Protein AF-B4GPG7-F1 (afdb_monomer_lite)

pLDDT: mean 88.82, std 12.66, range [55.06, 98.38]

Organism: Drosophila persimilis (NCBI:txid7234)

Radius of gyration: 19.26 Å; chains: 1; bounding box: 47×26×48 Å

Secondary structure (DSSP, 8-state):
----SS--SS-----S-------STTGGGS-S---TTHHHHHHHHHHT-SSS-HHHHTS------

Sequence (65 aa):
MFPSTVPLESETHGGDDVAVFASGPYAQLFTGVFEQHFIPHAMGYASCLTERNMCLDGGMARRPR

InterPro domains:
  IPR001952 Alkaline phosphatase [PF00245] (4-49)
  IPR001952 Alkaline phosphatase [PTHR11596] (3-53)
  IPR017850 Alkaline-phosphatase-like, core domain superfamily [G3DSA:3.40.720.10] (1-62)
  IPR017850 Alkaline-phosphatase-like, core domain superfamily [SSF53649] (3-51)

Structure (mmCIF, N/CA/C/O backbone):
data_AF-B4GPG7-F1
#
_entry.id   AF-B4GPG7-F1
#
loop_
_atom_site.group_PDB
_atom_site.id
_atom_site.type_symbol
_atom_site.label_atom_id
_atom_site.label_alt_id
_atom_site.label_comp_id
_atom_site.label_asym_id
_atom_site.label_entity_id
_atom_site.label_seq_id
_atom_site.pdbx_PDB_ins_code
_atom_site.Cartn_x
_atom_site.Cartn_y
_atom_site.Cartn_z
_atom_site.occupancy
_atom_site.B_iso_or_equiv
_atom_site.auth_seq_id
_atom_site.auth_comp_id
_atom_site.auth_asym_id
_atom_site.auth_atom_id
_atom_site.pdbx_PDB_model_num
ATOM 1 N N . MET A 1 1 ? -28.702 7.006 17.392 1.00 57.31 1 MET A N 1
ATOM 2 C CA . MET A 1 1 ? -27.497 6.484 18.066 1.00 57.31 1 MET A CA 1
ATOM 3 C C . MET A 1 1 ? -27.263 5.095 17.502 1.00 57.31 1 MET A C 1
ATOM 5 O O . MET A 1 1 ? -28.171 4.279 17.596 1.00 57.31 1 MET A O 1
ATOM 9 N N . PHE A 1 2 ? -26.157 4.873 16.793 1.00 72.62 2 PHE A N 1
ATOM 10 C CA . PHE A 1 2 ? -25.837 3.549 16.255 1.00 72.62 2 PHE A CA 1
ATOM 11 C C . PHE A 1 2 ? -25.301 2.673 17.394 1.00 72.62 2 PHE A C 1
ATOM 13 O O . PHE A 1 2 ? -24.573 3.195 18.240 1.00 72.62 2 PHE A O 1
ATOM 20 N N . PRO A 1 3 ? -25.691 1.393 17.478 1.00 85.19 3 PRO A N 1
ATOM 21 C CA . PRO A 1 3 ? -25.206 0.520 18.536 1.00 85.19 3 PRO A CA 1
ATOM 22 C C . PRO A 1 3 ? -23.705 0.244 18.361 1.00 85.19 3 PRO A C 1
ATOM 24 O O . PRO A 1 3 ? -23.259 -0.068 17.259 1.00 85.19 3 PRO A O 1
ATOM 27 N N . SER A 1 4 ? -22.946 0.325 19.456 1.00 87.44 4 SER A N 1
ATOM 28 C CA . SER A 1 4 ? -21.584 -0.206 19.576 1.00 87.44 4 SER A CA 1
ATOM 29 C C . SER A 1 4 ? -21.568 -1.345 20.598 1.00 87.44 4 SER A C 1
ATOM 31 O O . SER A 1 4 ? -22.432 -1.425 21.473 1.00 87.44 4 SER A O 1
ATOM 33 N N . THR A 1 5 ? -20.591 -2.246 20.497 1.00 93.44 5 THR A N 1
ATOM 34 C CA . THR A 1 5 ? -20.400 -3.334 21.474 1.00 93.44 5 THR A CA 1
ATOM 35 C C . THR A 1 5 ? -19.819 -2.838 22.798 1.00 93.44 5 THR A C 1
ATOM 37 O O . THR A 1 5 ? -20.021 -3.472 23.831 1.00 93.44 5 THR A O 1
ATOM 40 N N . VAL A 1 6 ? -19.118 -1.700 22.776 1.00 93.62 6 VAL A N 1
ATOM 41 C CA . VAL A 1 6 ? -18.487 -1.058 23.935 1.00 93.62 6 VAL A CA 1
ATOM 42 C C . VAL A 1 6 ? -18.791 0.446 23.895 1.00 93.62 6 VAL A C 1
ATOM 44 O O . VAL A 1 6 ? -18.586 1.068 22.846 1.00 93.62 6 VAL A O 1
ATOM 47 N N . PRO A 1 7 ? -19.291 1.057 24.987 1.00 91.31 7 PRO A N 1
ATOM 48 C CA . PRO A 1 7 ? -19.526 2.495 25.039 1.00 91.31 7 PRO A CA 1
ATOM 49 C C . PRO A 1 7 ? -18.197 3.241 25.207 1.00 91.31 7 PRO A C 1
ATOM 51 O O . PRO A 1 7 ? -17.490 3.048 26.193 1.00 91.31 7 PRO A O 1
ATOM 54 N N . LEU A 1 8 ? -17.878 4.109 24.250 1.00 92.62 8 LEU A N 1
ATOM 55 C CA . LEU A 1 8 ? -16.724 5.005 24.280 1.00 92.62 8 LEU A CA 1
ATOM 56 C C . LEU A 1 8 ? -17.177 6.423 23.907 1.00 92.62 8 LEU A C 1
ATOM 58 O O . LEU A 1 8 ? -18.143 6.583 23.161 1.00 92.62 8 LEU A O 1
ATOM 62 N N . GLU A 1 9 ? -16.478 7.447 24.405 1.00 92.88 9 GLU A N 1
ATOM 63 C CA . GLU A 1 9 ? -16.727 8.846 24.005 1.00 92.88 9 GLU A CA 1
ATOM 64 C C . GLU A 1 9 ? -16.349 9.104 22.536 1.00 92.88 9 GLU A C 1
ATOM 66 O O . GLU A 1 9 ? -16.957 9.943 21.874 1.00 92.88 9 GLU A O 1
ATOM 71 N N . SER A 1 10 ? -15.375 8.345 22.025 1.00 92.56 10 SER A N 1
ATOM 72 C CA . SER A 1 10 ? -14.950 8.314 20.626 1.00 92.56 10 SER A CA 1
ATOM 73 C C . SER A 1 10 ? -14.762 6.869 20.184 1.00 92.56 10 SER A C 1
ATOM 75 O O . SER A 1 10 ? -14.270 6.039 20.947 1.00 92.56 10 SER A O 1
ATOM 77 N N . GLU A 1 11 ? -15.124 6.576 18.940 1.00 92.81 11 GLU A N 1
ATOM 78 C CA . GLU A 1 11 ? -14.840 5.285 18.316 1.00 92.81 11 GLU A CA 1
ATOM 79 C C . GLU A 1 11 ? -13.322 5.068 18.148 1.00 92.81 11 GLU A C 1
ATOM 81 O O . GLU A 1 11 ? -12.538 6.024 18.152 1.00 92.81 11 GLU A O 1
ATOM 86 N N . THR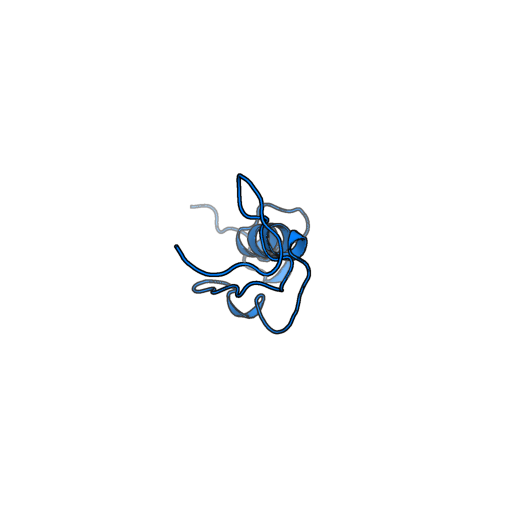 A 1 12 ? -12.912 3.798 18.076 1.00 93.88 12 THR A N 1
ATOM 87 C CA . THR A 1 12 ? -11.538 3.376 17.781 1.00 93.88 12 THR A CA 1
ATOM 88 C C . THR A 1 12 ? -11.453 2.843 16.362 1.00 93.88 12 THR A C 1
ATOM 90 O O . THR A 1 12 ? -12.244 1.974 16.014 1.00 93.88 12 THR A O 1
ATOM 93 N N . HIS A 1 13 ? -10.430 3.233 15.607 1.00 96.00 13 HIS A N 1
ATOM 94 C CA . HIS A 1 13 ? -10.264 2.750 14.238 1.00 96.00 13 HIS A CA 1
ATOM 95 C C . HIS A 1 13 ? -10.140 1.220 14.151 1.00 96.00 13 HIS A C 1
ATOM 97 O O . HIS A 1 13 ? -9.515 0.580 15.002 1.00 96.00 13 HIS A O 1
ATOM 103 N N . GLY A 1 14 ? -10.673 0.653 13.066 1.00 94.62 14 GLY A N 1
ATOM 104 C CA . GLY A 1 14 ? -10.411 -0.729 12.674 1.00 94.62 14 GLY A CA 1
ATOM 105 C C . GLY A 1 14 ? -8.950 -0.933 12.262 1.00 94.62 14 GLY A C 1
ATOM 106 O O . GLY A 1 14 ? -8.335 -0.056 11.654 1.00 94.62 14 GLY A O 1
ATOM 107 N N . GLY A 1 15 ? -8.400 -2.097 12.605 1.00 96.12 15 GLY A N 1
ATOM 108 C CA . GLY A 1 15 ? -7.048 -2.525 12.230 1.00 96.12 15 GLY A CA 1
ATOM 109 C C . GLY A 1 15 ? -7.018 -3.481 11.037 1.00 96.12 15 GLY A C 1
ATOM 110 O O . GLY A 1 15 ? -6.028 -4.187 10.870 1.00 96.12 15 GLY A O 1
ATOM 111 N N . ASP A 1 16 ? -8.113 -3.559 10.277 1.00 97.81 16 ASP A N 1
ATOM 112 C CA . ASP A 1 16 ? -8.229 -4.424 9.105 1.00 97.81 16 ASP A CA 1
ATOM 113 C C . ASP A 1 16 ? -7.351 -3.922 7.949 1.00 97.81 16 ASP A C 1
ATOM 115 O O . ASP A 1 16 ? -7.064 -2.726 7.828 1.00 97.81 16 ASP A O 1
ATOM 119 N N . ASP A 1 17 ? -6.972 -4.839 7.060 1.00 97.56 17 ASP A N 1
ATOM 120 C CA . ASP A 1 17 ? -6.278 -4.491 5.823 1.00 97.56 17 ASP A CA 1
ATOM 121 C C . ASP A 1 17 ? -7.119 -3.525 4.970 1.00 97.56 17 ASP A C 1
ATOM 123 O O . ASP A 1 17 ? -8.341 -3.651 4.849 1.00 97.56 17 ASP A O 1
ATOM 127 N N . VAL A 1 18 ? -6.447 -2.567 4.322 1.00 97.62 18 VAL A N 1
ATOM 128 C CA . VAL A 1 18 ? -7.083 -1.560 3.459 1.00 97.62 18 VAL A CA 1
ATOM 129 C C . VAL A 1 18 ? -6.679 -1.734 1.998 1.00 97.62 18 VAL A C 1
ATOM 131 O O . VAL A 1 18 ? -5.546 -2.090 1.679 1.00 97.62 18 VAL A O 1
ATOM 134 N N . ALA A 1 19 ? -7.611 -1.453 1.086 1.00 97.94 19 ALA A N 1
ATOM 135 C CA . ALA A 1 19 ? -7.362 -1.565 -0.348 1.00 97.94 19 ALA A CA 1
ATOM 136 C C . ALA A 1 19 ? -6.421 -0.463 -0.865 1.00 97.94 19 ALA A C 1
ATOM 138 O O . ALA A 1 19 ? -6.501 0.696 -0.454 1.00 97.94 19 ALA A O 1
ATOM 139 N N . VAL A 1 20 ? -5.592 -0.817 -1.850 1.00 98.19 20 VAL A N 1
ATOM 140 C CA . VAL A 1 20 ? -4.757 0.118 -2.614 1.00 98.19 20 VAL A CA 1
ATOM 141 C C . VAL A 1 20 ? -5.162 0.056 -4.084 1.00 98.19 20 VAL A C 1
ATOM 143 O O . VAL A 1 20 ? -5.211 -1.019 -4.677 1.00 98.19 20 VAL A O 1
ATOM 146 N N . PHE A 1 21 ? -5.429 1.217 -4.682 1.00 98.06 21 PHE A N 1
ATOM 147 C CA . PHE A 1 21 ? -5.723 1.356 -6.109 1.00 98.06 21 PHE A CA 1
ATOM 148 C C . PHE A 1 21 ? -4.574 2.097 -6.792 1.00 98.06 21 PHE A C 1
ATOM 150 O O . PHE A 1 21 ? -4.147 3.149 -6.316 1.00 98.06 21 PHE A O 1
ATOM 157 N N . ALA A 1 22 ? -4.089 1.573 -7.917 1.00 97.88 22 ALA A N 1
ATOM 158 C CA . ALA A 1 22 ? -2.977 2.155 -8.660 1.00 97.88 22 ALA A CA 1
ATOM 159 C C . ALA A 1 22 ? -3.295 2.258 -10.157 1.00 97.88 22 ALA A C 1
ATOM 161 O O . ALA A 1 22 ? -3.944 1.389 -10.735 1.00 97.88 22 ALA A O 1
ATOM 162 N N . SER A 1 23 ? -2.813 3.327 -10.790 1.00 97.69 23 SER A N 1
ATOM 163 C CA . SER A 1 23 ? -2.899 3.558 -12.233 1.00 97.69 23 SER A CA 1
ATOM 164 C C . SER A 1 23 ? -1.680 4.354 -12.699 1.00 97.69 23 SER A C 1
ATOM 166 O O . SER A 1 23 ? -1.183 5.208 -11.966 1.00 97.69 23 SER A O 1
ATOM 168 N N . GLY A 1 24 ? -1.200 4.076 -13.914 1.00 94.75 24 GLY A N 1
ATOM 169 C CA . GLY A 1 24 ? -0.007 4.700 -14.491 1.00 94.75 24 GLY A CA 1
ATOM 170 C C . GLY A 1 24 ? 1.224 3.782 -14.524 1.00 94.75 24 GLY A C 1
ATOM 171 O O . GLY A 1 24 ? 1.092 2.560 -14.407 1.00 94.75 24 GLY A O 1
ATOM 172 N N . PRO A 1 25 ? 2.430 4.346 -14.736 1.00 92.75 25 PRO A N 1
ATOM 173 C CA . PRO A 1 25 ? 3.665 3.573 -14.820 1.00 92.75 25 PRO A CA 1
ATOM 174 C C . PRO A 1 25 ? 3.882 2.721 -13.570 1.00 92.75 25 PRO A C 1
ATOM 176 O O . PRO A 1 25 ? 3.819 3.227 -12.454 1.00 92.75 25 PRO A O 1
ATOM 179 N N . TYR A 1 26 ? 4.168 1.435 -13.771 1.00 93.56 26 TYR A N 1
ATOM 180 C CA . TYR A 1 26 ? 4.430 0.472 -12.697 1.00 93.56 26 TYR A CA 1
ATOM 181 C C . TYR A 1 26 ? 3.254 0.211 -11.743 1.00 93.56 26 TYR A C 1
ATOM 183 O O . TYR A 1 26 ? 3.457 -0.350 -10.668 1.00 93.56 26 TYR A O 1
ATOM 191 N N . ALA A 1 27 ? 2.012 0.514 -12.144 1.00 97.19 27 ALA A N 1
ATOM 192 C CA . ALA A 1 27 ? 0.824 0.152 -11.365 1.00 97.19 27 ALA A CA 1
ATOM 193 C C . ALA A 1 27 ? 0.747 -1.358 -11.055 1.00 97.19 27 ALA A C 1
ATOM 195 O O . ALA A 1 27 ? 0.248 -1.739 -10.000 1.00 97.19 27 ALA A O 1
ATOM 196 N N . GLN A 1 28 ? 1.321 -2.214 -11.912 1.00 95.81 28 GLN A N 1
ATOM 197 C CA . GLN A 1 28 ? 1.399 -3.660 -11.686 1.00 95.81 28 GLN A CA 1
ATOM 198 C C . GLN A 1 28 ? 2.222 -4.086 -10.452 1.00 95.81 28 GLN A C 1
ATOM 200 O O . GLN A 1 28 ? 2.172 -5.255 -10.082 1.00 95.81 28 GLN A O 1
ATOM 205 N N . LEU A 1 29 ? 2.979 -3.180 -9.813 1.00 96.00 29 LEU A N 1
ATOM 206 C CA . LEU A 1 29 ? 3.662 -3.462 -8.541 1.00 96.00 29 LEU A CA 1
ATOM 207 C C . LEU A 1 29 ? 2.680 -3.626 -7.371 1.00 96.00 29 LEU A C 1
ATOM 209 O O . LEU A 1 29 ? 3.006 -4.287 -6.390 1.00 96.00 29 LEU A O 1
ATOM 213 N N . PHE A 1 30 ? 1.485 -3.039 -7.470 1.00 97.69 30 PHE A N 1
ATOM 214 C CA . PHE A 1 30 ? 0.462 -3.064 -6.426 1.00 97.69 30 PHE A CA 1
ATOM 215 C C . PHE A 1 30 ? -0.508 -4.228 -6.656 1.00 97.69 30 PHE A C 1
ATOM 217 O O . PHE A 1 30 ? -1.676 -4.035 -6.985 1.00 97.69 30 PHE A O 1
ATOM 224 N N . THR A 1 31 ? 0.002 -5.453 -6.521 1.00 97.19 31 THR A N 1
ATOM 225 C CA . THR A 1 31 ? -0.767 -6.697 -6.663 1.00 97.19 31 THR A CA 1
ATOM 226 C C . THR A 1 31 ? -0.609 -7.576 -5.425 1.00 97.19 31 THR A C 1
ATOM 228 O O . THR A 1 31 ? 0.461 -7.620 -4.822 1.00 97.19 31 THR A O 1
ATOM 231 N N . GLY A 1 32 ? -1.659 -8.316 -5.066 1.00 96.81 32 GLY A N 1
ATOM 232 C CA . GLY A 1 32 ? -1.662 -9.187 -3.889 1.00 96.81 32 GLY A CA 1
ATOM 233 C C . GLY A 1 32 ? -1.774 -8.426 -2.565 1.00 96.81 32 GLY A C 1
ATOM 234 O O . GLY A 1 32 ? -2.304 -7.319 -2.521 1.00 96.81 32 GLY A O 1
ATOM 235 N N . VAL A 1 33 ? -1.295 -9.057 -1.490 1.00 97.94 33 VAL A N 1
ATOM 236 C CA . VAL A 1 33 ? -1.249 -8.491 -0.134 1.00 97.94 33 VAL A CA 1
ATOM 237 C C . VAL A 1 33 ? 0.189 -8.101 0.183 1.00 97.94 33 VAL A C 1
ATOM 239 O O . VAL A 1 33 ? 1.114 -8.876 -0.066 1.00 97.94 33 VAL A O 1
ATOM 242 N N . PHE A 1 34 ? 0.374 -6.901 0.720 1.00 98.19 34 PHE A N 1
ATOM 243 C CA . PHE A 1 34 ? 1.676 -6.358 1.082 1.00 98.19 34 PHE A CA 1
ATOM 244 C C . PHE A 1 34 ? 1.554 -5.431 2.288 1.00 98.19 34 PHE A C 1
ATOM 246 O O . PHE A 1 34 ? 0.495 -4.882 2.580 1.00 98.19 34 PHE A O 1
ATOM 253 N N . GLU A 1 35 ? 2.677 -5.225 2.960 1.00 98.38 35 GLU A N 1
ATOM 254 C CA . GLU A 1 35 ? 2.776 -4.340 4.115 1.00 98.38 35 GLU A CA 1
ATOM 255 C C . GLU A 1 35 ? 2.604 -2.863 3.729 1.00 98.38 35 GLU A C 1
ATOM 257 O O . GLU A 1 35 ? 3.103 -2.428 2.692 1.00 98.38 35 GLU A O 1
ATOM 262 N N . GLN A 1 36 ? 1.995 -2.038 4.591 1.00 98.25 36 GLN A N 1
ATOM 263 C CA . GLN A 1 36 ? 1.745 -0.615 4.286 1.00 98.25 36 GLN A CA 1
ATOM 264 C C . GLN A 1 36 ? 3.031 0.164 3.931 1.00 98.25 36 GL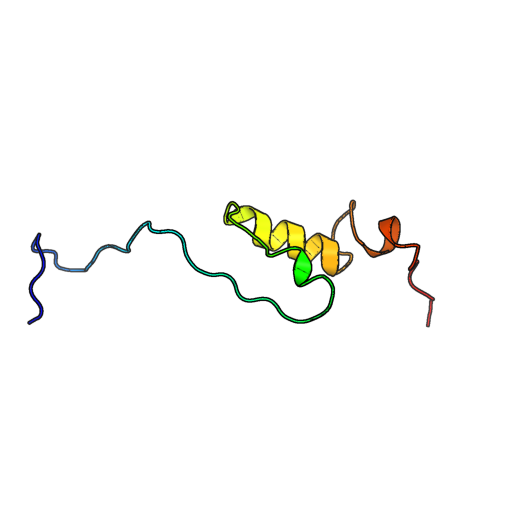N A C 1
ATOM 266 O O . GLN A 1 36 ? 3.010 1.052 3.076 1.00 98.25 36 GLN A O 1
ATOM 271 N N . HIS A 1 37 ? 4.175 -0.195 4.525 1.00 97.81 37 HIS A N 1
ATOM 272 C CA . HIS A 1 37 ? 5.466 0.438 4.230 1.00 97.81 37 HIS A CA 1
ATOM 273 C C . HIS A 1 37 ? 6.001 0.126 2.819 1.00 97.81 37 HIS A C 1
ATOM 275 O O . HIS A 1 37 ? 6.900 0.814 2.341 1.00 97.81 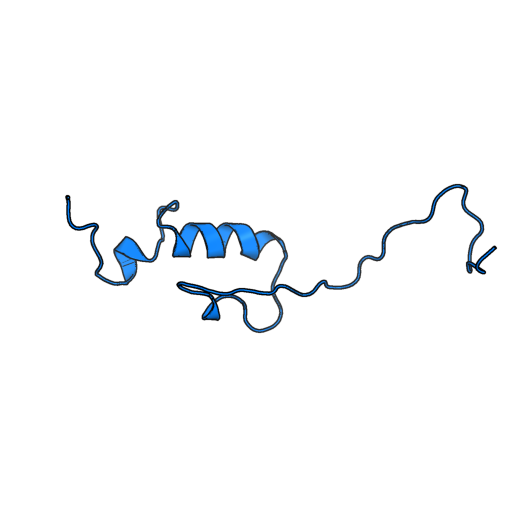37 HIS A O 1
ATOM 281 N N . PHE A 1 38 ? 5.435 -0.856 2.111 1.00 97.88 38 PHE A N 1
ATOM 282 C CA . PHE A 1 38 ? 5.759 -1.131 0.711 1.00 97.88 38 PHE A CA 1
ATOM 283 C C . PHE A 1 38 ? 5.360 0.022 -0.218 1.00 97.88 38 PHE A C 1
ATOM 285 O O . PHE A 1 38 ? 6.063 0.290 -1.193 1.00 97.88 38 PHE A O 1
ATOM 292 N N . ILE A 1 39 ? 4.278 0.744 0.102 1.00 97.81 39 ILE A N 1
ATOM 293 C CA . ILE A 1 39 ? 3.726 1.815 -0.740 1.00 97.81 39 ILE A CA 1
ATOM 294 C C . ILE A 1 39 ? 4.793 2.862 -1.114 1.00 97.81 39 ILE A C 1
ATOM 296 O O . ILE A 1 39 ? 5.045 3.043 -2.310 1.00 97.81 39 ILE A O 1
ATOM 300 N N . PRO A 1 40 ? 5.483 3.522 -0.159 1.00 96.94 40 PRO A N 1
ATOM 301 C CA . PRO A 1 40 ? 6.512 4.503 -0.502 1.00 96.94 40 PRO A CA 1
ATOM 302 C C . PRO A 1 40 ? 7.717 3.890 -1.230 1.00 96.94 40 PRO A C 1
ATOM 304 O O . PRO A 1 40 ? 8.306 4.555 -2.083 1.00 96.94 40 PRO A O 1
ATOM 307 N N . HIS A 1 41 ? 8.077 2.631 -0.957 1.00 96.25 41 HIS A N 1
ATOM 308 C CA . HIS A 1 41 ? 9.175 1.964 -1.663 1.00 96.25 41 HIS A CA 1
ATOM 309 C C . HIS A 1 41 ? 8.839 1.706 -3.137 1.00 96.25 41 HIS A C 1
ATOM 311 O O . HIS A 1 41 ? 9.643 2.033 -4.011 1.00 96.25 41 HIS A O 1
ATOM 317 N N . ALA A 1 42 ? 7.642 1.191 -3.424 1.00 96.06 42 ALA A N 1
ATOM 318 C CA . ALA A 1 42 ? 7.165 0.970 -4.786 1.00 96.06 42 ALA A CA 1
ATOM 319 C C . ALA A 1 42 ? 7.021 2.292 -5.559 1.00 96.06 42 ALA A C 1
ATOM 321 O O . ALA A 1 42 ? 7.440 2.388 -6.715 1.00 96.06 42 ALA A O 1
ATOM 322 N N . MET A 1 43 ? 6.511 3.345 -4.908 1.00 96.44 43 MET A N 1
ATOM 323 C CA . MET A 1 43 ? 6.439 4.684 -5.503 1.00 96.44 43 MET A CA 1
ATOM 324 C C . MET A 1 43 ? 7.832 5.253 -5.810 1.00 96.44 43 MET A C 1
ATOM 326 O O . MET A 1 43 ? 8.051 5.784 -6.901 1.00 96.44 43 MET A O 1
ATOM 330 N N . GLY A 1 44 ? 8.789 5.127 -4.884 1.00 95.56 44 GLY A N 1
ATOM 331 C CA . GLY A 1 44 ? 10.170 5.582 -5.075 1.00 95.56 44 GLY A CA 1
ATOM 332 C C . GLY A 1 44 ? 10.886 4.851 -6.214 1.00 95.56 44 GLY A C 1
ATOM 333 O O . GLY A 1 44 ? 11.557 5.486 -7.034 1.00 95.56 44 GLY A O 1
ATOM 334 N N . TYR A 1 45 ? 10.650 3.540 -6.319 1.00 94.38 45 TYR A N 1
ATOM 335 C CA . TYR A 1 45 ? 11.125 2.712 -7.423 1.00 94.38 45 TYR A CA 1
ATOM 336 C C . TYR A 1 45 ? 10.582 3.196 -8.774 1.00 94.38 45 TYR A C 1
ATOM 338 O O . TYR A 1 45 ? 11.364 3.429 -9.699 1.00 94.38 45 TYR A O 1
ATOM 346 N N . ALA A 1 46 ? 9.262 3.396 -8.871 1.00 93.81 46 ALA A N 1
ATOM 347 C CA . ALA A 1 46 ? 8.568 3.799 -10.096 1.00 93.81 46 ALA A CA 1
ATOM 348 C C . ALA A 1 46 ? 8.901 5.234 -10.555 1.00 93.81 46 ALA A C 1
ATOM 350 O O . ALA A 1 46 ? 8.829 5.539 -11.742 1.00 93.81 46 ALA A O 1
ATOM 351 N N . SER A 1 47 ? 9.271 6.120 -9.625 1.00 93.94 47 SER A N 1
ATOM 352 C CA . SER A 1 47 ? 9.548 7.544 -9.887 1.00 93.94 47 SER A CA 1
ATOM 353 C C . SER A 1 47 ? 11.036 7.893 -10.003 1.00 93.94 47 SER A C 1
ATOM 355 O O . SER A 1 47 ? 11.389 9.054 -10.222 1.00 93.94 47 SER A O 1
ATOM 357 N N . CYS A 1 48 ? 11.925 6.903 -9.892 1.00 92.44 48 CYS A N 1
ATOM 358 C CA . CYS A 1 48 ? 13.374 7.108 -9.925 1.00 92.44 48 CYS A CA 1
ATOM 359 C C . CYS A 1 48 ? 13.896 8.041 -8.827 1.00 92.44 48 CYS A C 1
ATOM 361 O O . CYS A 1 48 ? 14.760 8.883 -9.082 1.00 92.44 48 CYS A O 1
ATOM 363 N N . LEU A 1 49 ? 13.350 7.893 -7.617 1.00 91.88 49 LEU A N 1
ATOM 364 C CA . LEU A 1 49 ? 13.742 8.674 -6.440 1.00 91.88 49 LEU A CA 1
ATOM 365 C C . LEU A 1 49 ? 14.664 7.906 -5.484 1.00 91.88 49 LEU A C 1
ATOM 367 O O . LEU A 1 49 ? 15.275 8.510 -4.608 1.00 91.88 49 LEU A O 1
ATOM 371 N N . THR A 1 50 ? 14.777 6.590 -5.646 1.00 88.38 50 THR A N 1
ATOM 372 C CA . THR A 1 5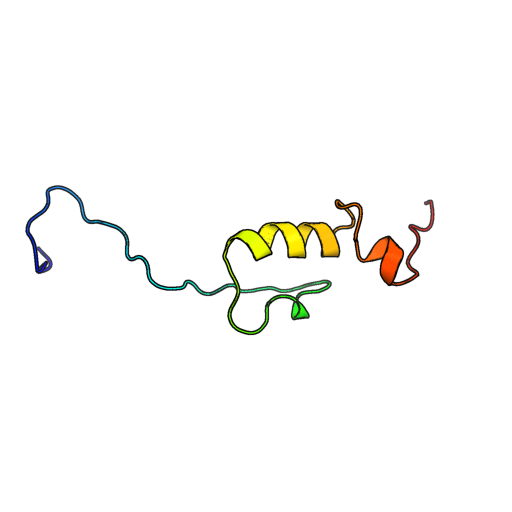0 ? 15.599 5.705 -4.807 1.00 88.38 50 THR A CA 1
ATOM 373 C C . THR A 1 50 ? 16.847 5.231 -5.544 1.00 88.38 50 THR A C 1
ATOM 375 O O . THR A 1 50 ? 16.904 5.281 -6.768 1.00 88.38 50 THR A O 1
ATOM 378 N N . GLU A 1 51 ? 17.850 4.725 -4.821 1.00 86.75 51 GLU A N 1
ATOM 379 C CA . GLU A 1 51 ? 19.059 4.153 -5.440 1.00 86.75 51 GLU A CA 1
ATOM 380 C C . GLU A 1 51 ? 18.751 2.913 -6.287 1.00 86.75 51 GLU A C 1
ATOM 382 O O . GLU A 1 51 ? 19.303 2.745 -7.367 1.00 86.75 51 GLU A O 1
ATOM 387 N N . ARG A 1 52 ? 17.826 2.064 -5.824 1.00 85.56 52 ARG A N 1
ATOM 388 C CA . ARG A 1 52 ? 17.245 0.976 -6.622 1.00 85.56 52 ARG A CA 1
ATOM 389 C C . ARG A 1 52 ? 15.964 1.476 -7.259 1.00 85.56 52 ARG A C 1
ATOM 391 O O . ARG A 1 52 ? 14.977 1.660 -6.546 1.00 85.56 52 ARG A O 1
ATOM 398 N N . ASN A 1 53 ? 15.991 1.748 -8.560 1.00 90.06 53 ASN A N 1
ATOM 399 C CA . ASN A 1 53 ? 14.852 2.320 -9.261 1.00 90.06 53 ASN A CA 1
ATOM 400 C C . ASN A 1 53 ? 14.716 1.841 -10.708 1.00 90.06 53 ASN A C 1
ATOM 402 O O . ASN A 1 53 ? 15.666 1.363 -11.328 1.00 90.06 53 ASN A O 1
ATOM 406 N N . MET A 1 54 ? 13.531 2.071 -11.271 1.00 85.50 54 MET A N 1
ATOM 407 C CA . MET A 1 54 ? 13.201 1.658 -12.631 1.00 85.50 54 MET A CA 1
ATOM 408 C C . MET A 1 54 ? 14.050 2.317 -13.733 1.00 85.50 54 MET A C 1
ATOM 410 O O . MET A 1 54 ? 14.228 1.721 -14.793 1.00 85.50 54 MET A O 1
ATOM 414 N N . CYS A 1 55 ? 14.579 3.531 -13.528 1.00 84.31 55 CYS A N 1
ATOM 415 C CA . CYS A 1 55 ? 15.410 4.214 -14.529 1.00 84.31 55 CYS A CA 1
ATOM 416 C C . CYS A 1 55 ? 16.759 3.514 -14.720 1.00 84.31 55 CYS A C 1
ATOM 418 O O . CYS A 1 55 ? 17.329 3.578 -15.809 1.00 84.31 55 CYS A O 1
ATOM 420 N N . LEU A 1 56 ? 17.265 2.870 -13.666 1.00 81.56 56 LEU A N 1
ATOM 421 C CA . LEU A 1 56 ? 18.495 2.086 -13.709 1.00 81.56 56 LEU A CA 1
ATOM 422 C C . LEU A 1 56 ? 18.223 0.653 -14.183 1.00 81.56 56 LEU A C 1
ATOM 424 O O . LEU A 1 56 ? 18.961 0.147 -15.023 1.00 81.56 56 LEU A O 1
ATOM 428 N N . ASP A 1 57 ? 17.135 0.037 -13.717 1.00 77.62 57 ASP A N 1
ATOM 429 C CA . ASP A 1 57 ? 16.803 -1.357 -14.046 1.00 77.62 57 ASP A CA 1
ATOM 430 C C . ASP A 1 57 ? 16.287 -1.539 -15.483 1.00 77.62 57 ASP A C 1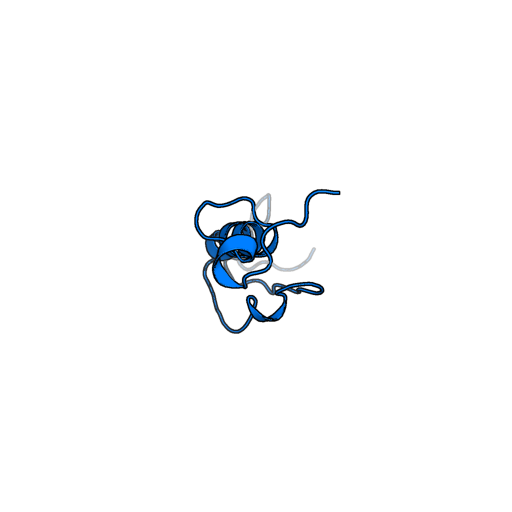
ATOM 432 O O . ASP A 1 57 ? 16.536 -2.560 -16.121 1.00 77.62 57 ASP A O 1
ATOM 436 N N . GLY A 1 58 ? 15.547 -0.558 -16.007 1.00 66.50 58 GLY A N 1
ATOM 437 C CA . GLY A 1 58 ? 14.858 -0.652 -17.297 1.00 66.50 58 GLY A CA 1
ATOM 438 C C . GLY A 1 58 ? 15.658 -0.166 -18.506 1.00 66.50 58 GLY A C 1
ATOM 439 O O . GLY A 1 58 ? 15.096 -0.070 -19.594 1.00 66.50 58 GLY A O 1
ATOM 440 N N . GLY A 1 59 ? 16.927 0.228 -18.344 1.00 58.16 59 GLY A N 1
ATOM 441 C CA . GLY A 1 59 ? 17.728 0.818 -19.430 1.00 58.16 59 GLY A CA 1
ATOM 442 C C . GLY A 1 59 ? 17.200 2.166 -19.951 1.00 58.16 59 GLY A C 1
ATOM 443 O O . GLY A 1 59 ? 17.719 2.705 -20.928 1.00 58.16 59 GLY A O 1
ATOM 444 N N . MET A 1 60 ? 16.195 2.745 -19.289 1.00 60.62 60 MET A N 1
ATOM 445 C CA . MET A 1 60 ? 15.638 4.067 -19.571 1.00 60.62 60 MET A CA 1
ATOM 446 C C . MET A 1 60 ? 16.452 5.125 -18.816 1.00 60.62 60 MET A C 1
ATOM 448 O O . MET A 1 60 ? 15.919 5.911 -18.029 1.00 60.62 60 MET A O 1
ATOM 452 N N . ALA A 1 61 ? 17.773 5.120 -19.026 1.00 59.56 61 ALA A N 1
ATOM 453 C CA . ALA A 1 61 ? 18.637 6.190 -18.557 1.00 59.56 61 ALA A CA 1
ATOM 454 C C . ALA A 1 61 ? 18.039 7.505 -19.062 1.00 59.56 61 ALA A C 1
ATOM 456 O O . ALA A 1 61 ? 17.797 7.647 -20.265 1.00 59.56 61 ALA A O 1
ATOM 457 N N . ARG A 1 62 ? 17.723 8.421 -18.135 1.00 62.62 62 ARG A N 1
ATOM 458 C CA . ARG A 1 62 ? 17.108 9.721 -18.430 1.00 62.62 62 ARG A CA 1
ATOM 459 C C . ARG A 1 62 ? 17.792 10.312 -19.661 1.00 62.62 62 ARG A C 1
ATOM 461 O O . ARG A 1 62 ? 18.946 10.722 -19.568 1.00 62.62 62 ARG A O 1
ATOM 468 N N . ARG A 1 63 ? 17.103 10.346 -20.809 1.00 55.06 63 ARG A N 1
ATOM 469 C CA . ARG A 1 63 ? 17.582 11.139 -21.942 1.00 55.06 63 ARG A CA 1
ATOM 470 C C . ARG A 1 63 ? 17.676 12.575 -21.422 1.00 55.06 63 ARG A C 1
ATOM 472 O O . ARG A 1 63 ? 16.653 13.078 -20.941 1.00 55.06 63 ARG A O 1
ATOM 479 N N . PRO A 1 64 ? 18.864 13.206 -21.421 1.00 58.88 64 PRO A N 1
ATOM 480 C CA . PRO A 1 64 ? 18.932 14.627 -21.133 1.00 58.88 64 PRO A CA 1
ATOM 481 C C . PRO A 1 64 ? 18.034 15.329 -22.154 1.00 58.88 64 PRO A C 1
ATOM 483 O O . PRO A 1 64 ? 17.977 14.911 -23.314 1.00 58.88 64 PRO A O 1
ATOM 486 N N . ARG A 1 65 ? 17.256 16.306 -21.684 1.00 61.50 65 ARG A N 1
ATOM 487 C CA . ARG A 1 65 ? 16.487 17.170 -22.581 1.00 61.50 65 ARG A CA 1
ATOM 488 C C . ARG A 1 65 ? 17.416 17.858 -23.570 1.00 61.50 65 ARG A C 1
ATOM 490 O O . ARG A 1 65 ? 18.523 18.242 -23.131 1.00 61.50 65 ARG A O 1
#

Foldseek 3Di:
DDDDPDDDPDDDDDPDDDDDQDDDFQSVVRDDDDDPVVVVVSVCQRVVNDPNHCCVVVVVVPDDD

=== Feature glossary ===
Legend for the data blocks above and below:

— What the protein is —

Sequence gives the chain of amino acids in standard one-letter code (A=alanine, C=cysteine, …, Y=tyrosine), read N→C. It is the only feature that is directly encoded by the gene; all structural features are derived from the folded form of this sequence.

The annotation block draws on four external resources. InterPro: which protein families and domains the sequence belongs to. GO: standardized terms for what the protein does, what process it participates in, and where in the cell it acts. CATH: which structural fold it has in the CATH hierarchy. Organism: the species of origin.

— Where its atoms are —

Atomic coordinates in PDBx/mmCIF format — the same representation the Protein Data Bank distributes. Each line of the _atom_site loop places one backbone atom in Cartesian space (units: ångströms, origin: arbitrary).

Six rendered views show the 3D structure from the faces of a cube — i.e. along ±x, ±y, ±z. Rendering representation is drawn randomly per protein from cartoon (secondary-structure ribbons), sticks (backbone bonds), or molecular surface; coloring is either N→C rainbow (blue at the N-terminus through red at the C-terminus) or one color per chain.

— Local backbone conformation —

DSSP 8-state secondary structure assigns each residue one of H (α-helix), G (3₁₀-helix), I (π-helix), E (extended β-strand), B (isolated β-bridge), T (hydrogen-bonded turn), S (bend), or '-' (coil). The assignment is computed from backbone hydrogen-bond geometry via the Kabsch–Sander algorithm.

P-SEA three-state annotation labels each residue as helix, strand, or coil based purely on the geometry of the Cα trace. It serves as a fallback when the full backbone (and thus DSSP) is unavailable.

φ (phi) and ψ (psi) are the two rotatable backbone dihedrals per residue: φ is the C(i-1)–N–Cα–C torsion, ψ is the N–Cα–C–N(i+1) torsion, both in degrees on (−180°, 180°]. α-helical residues cluster near (−60°, −45°); β-strand residues near (−120°, +130°). A Ramachandran plot is simply a scatter of (φ, ψ) for every residue.

— Global shape and packing —

Radius of gyration (Rg) is the root-mean-square distance of Cα atoms from their centroid — a single number for overall size and compactness. A globular domain of N residues has Rg ≈ 2.2·N^0.38 Å; an extended or disordered chain has a much larger Rg. The Cα contact count is the number of residue pairs whose Cα atoms are within 8 Å an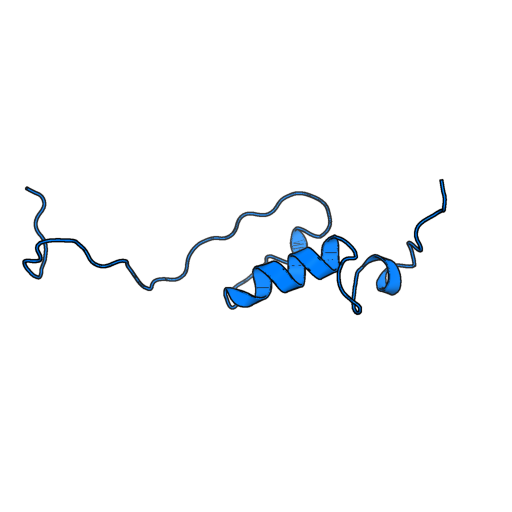d are more than four positions apart in sequence — a standard proxy for tertiary packing density. The bounding box is the smallest axis-aligned box enclosing all Cα atoms.

Accessible surface area quantifies burial. A residue with SASA near zero is packed into the hydrophobic core; one with SASA >100 Å² sits on the surface. Computed here via the Shrake–Rupley numerical algorithm with a 1.4 Å probe.

The contact map is a binary N×N matrix image: pixel (i, j) is dark where Cα_i and Cα_j are within 8 Å and |i−j|>4. Because the |i−j|>4 filter removes local helical contacts, off-diagonal stripes parallel to the main diagonal indicate parallel β-sheets; stripes perpendicular to it indicate antiparallel β-sheets. The Ramachandran plot scatters every residue's (φ, ψ) pair against the sterically allowed regions. The PAE heatmap renders the predicted-aligned-error matrix.

— Structural neighborhood —

A 3Di character summarizes, for each residue, the relative orientation of the Cα frame of its nearest spatial neighbor. Because it encodes fold topology rather than chemistry, 3Di alignments detect remote structural similarity that sequence alignment misses.

Structural nearest neighbors (via Foldseek easy-search vs the PDB). Reported per hit: target PDB id, E-value, and alignment TM-score. A TM-score above ~0.5 is the conventional threshold for 'same fold'.

— Confidence and disorder —

For AlphaFold models, the B-factor field carries pLDDT — the model's own estimate of local accuracy on a 0–100 scale. Regions with pLDDT<50 should be treated as essentially unmodeled; they often correspond to intrinsically disordered segments.

B-factor (Debye–Waller factor) reflects atomic displacement in the crystal lattice. It is an experimental observable (units Å²), not a prediction; low values mean the atom is pinned down, high values mean it moves or is heterogeneous across the crystal.

Predicted Aligned Error (PAE) is an AlphaFold confidence matrix: entry (i, j) is the expected error in the position of residue j, in ångströms, when the prediction is superimposed on the true structure at residue i. Low PAE within a block of residues means that block is internally rigid and well-predicted; high PAE between two blocks means their relative placement is uncertain even if each block individually is confident.